Protein AF-A0AAW7JK20-F1 (afdb_monomer)

pLDDT: mean 84.5, std 12.98, range [46.25, 96.25]

Sequence (158 aa):
MSDYEVEWVTNRHEGEIMYLKSQDGVVDTVTILEIYVDNLLDPINWGYFNTSSRVYIASAGVRYATNEGGGILQINKISNCRPICFSTIWLSNIPLNTTSLRIGGITMNDIMFFDISKSEAVNRKDSNVIISYSWSKKYGLVQYTLKDGTVFSRALEK

Secondary structure (DSSP, 8-state):
--HHHHHHHHTS-TT-EEEEEETT--EEEEEEEEEEEEEEE-GGGGSSS--SS--EEEEEEEEEE-TT--EEEEEEESSTTS--EEE-SS---EE---EEEEETTEEEEEEEEEE-TT-HHHHT--S--EEEEEEETTTEEEEEEETTS-EEEE----

Nearest PDB structures (foldseek):
  4xax-assembly1_A  TM=2.759E-01  e=5.364E-01  Thermus aquaticus
  8p0j-assembly1_B  TM=2.809E-01  e=5.172E+00  Orthopoxvirus vaccinia
  4pn0-assembly1_A  TM=2.349E-01  e=5.733E+00  Schizosaccharomyces pombe

Radius of gyration: 17.19 Å; Cα contacts (8 Å, |Δi|>4): 333; chains: 1; bounding box: 41×38×51 Å

Foldseek 3Di:
DDPVQCLLQVLDDAQDWFWWAWPVGDIKIKGFHDKDKDKDFDPVPPPDDDCPPTFIKIKIWTWMAIPQGIKIWMWIDRGPPDAIAIDIPFDPGHGDDWAWDADPNDIAGAKDKDAQQPGPVNVPDPDFHWGIFIQGSNRGTAWTATPVGIIIGGPDDD

Structure (mmCIF, N/CA/C/O backbone):
data_AF-A0AAW7JK20-F1
#
_entry.id   AF-A0AAW7JK20-F1
#
loop_
_atom_site.group_PDB
_atom_site.id
_atom_site.type_symbol
_atom_site.label_atom_id
_atom_site.label_alt_id
_atom_site.label_comp_id
_atom_site.label_asym_id
_atom_site.label_entity_id
_atom_site.label_seq_id
_atom_site.pdbx_PDB_ins_code
_atom_site.Cartn_x
_atom_site.Cartn_y
_atom_site.Cartn_z
_atom_site.occupancy
_atom_site.B_iso_or_equiv
_atom_site.auth_seq_id
_atom_site.auth_comp_id
_atom_site.auth_asym_id
_atom_site.auth_atom_id
_atom_site.pdbx_PDB_model_num
ATOM 1 N N . MET A 1 1 ? 12.210 -4.461 -13.215 1.00 79.81 1 MET A N 1
ATOM 2 C CA . MET A 1 1 ? 12.106 -4.677 -11.754 1.00 79.81 1 MET A CA 1
ATOM 3 C C . MET A 1 1 ? 12.225 -6.166 -11.483 1.00 79.81 1 MET A C 1
ATOM 5 O O . MET A 1 1 ? 11.887 -6.933 -12.377 1.00 79.81 1 MET A O 1
ATOM 9 N N . SER A 1 2 ? 12.764 -6.573 -10.336 1.00 84.69 2 SER A N 1
ATOM 10 C CA . SER A 1 2 ? 12.740 -7.981 -9.915 1.00 84.69 2 SER A CA 1
ATOM 11 C C . SER A 1 2 ? 11.365 -8.369 -9.368 1.00 84.69 2 SER A C 1
ATOM 13 O O . SER A 1 2 ? 10.589 -7.492 -8.986 1.00 84.69 2 SER A O 1
ATOM 15 N N . ASP A 1 3 ? 11.090 -9.669 -9.272 1.00 85.75 3 ASP A N 1
ATOM 16 C CA . ASP A 1 3 ? 9.843 -10.193 -8.694 1.00 85.75 3 ASP A CA 1
ATOM 17 C C . ASP A 1 3 ? 9.603 -9.629 -7.282 1.00 85.75 3 ASP A C 1
ATOM 19 O O . ASP A 1 3 ? 8.554 -9.058 -6.995 1.00 85.75 3 ASP A O 1
ATOM 23 N N . TYR A 1 4 ? 10.647 -9.622 -6.448 1.00 88.00 4 TYR A N 1
ATOM 24 C CA . TYR A 1 4 ? 10.623 -9.032 -5.105 1.00 88.00 4 TYR A CA 1
ATOM 25 C C . TYR A 1 4 ? 10.243 -7.538 -5.076 1.00 88.00 4 TYR A C 1
ATOM 27 O O . TYR A 1 4 ? 9.666 -7.051 -4.095 1.00 88.00 4 TYR A O 1
ATOM 35 N N . GLU A 1 5 ? 10.620 -6.780 -6.110 1.00 87.56 5 GLU A N 1
ATOM 36 C CA . GLU A 1 5 ? 10.296 -5.355 -6.228 1.00 87.56 5 GLU A CA 1
ATOM 37 C C . GLU A 1 5 ? 8.832 -5.159 -6.627 1.00 87.56 5 GLU A C 1
ATOM 39 O O . GLU A 1 5 ? 8.170 -4.294 -6.057 1.00 87.56 5 GLU A O 1
ATOM 44 N N . VAL A 1 6 ? 8.309 -5.966 -7.553 1.00 88.50 6 VAL A N 1
ATOM 45 C CA . VAL A 1 6 ? 6.916 -5.834 -8.011 1.00 88.50 6 VAL A CA 1
ATOM 46 C C . VAL A 1 6 ? 5.899 -6.396 -7.018 1.00 88.50 6 VAL A C 1
ATOM 48 O O . VAL A 1 6 ? 4.774 -5.907 -6.997 1.00 88.50 6 VAL A O 1
ATOM 51 N N . GLU A 1 7 ? 6.296 -7.307 -6.122 1.00 92.12 7 GLU A N 1
ATOM 52 C CA . GLU A 1 7 ? 5.449 -7.858 -5.044 1.00 92.12 7 GLU A CA 1
ATOM 53 C C . GLU A 1 7 ? 4.782 -6.794 -4.159 1.00 92.12 7 GLU A C 1
ATOM 55 O O . GLU A 1 7 ? 3.712 -7.037 -3.606 1.00 92.12 7 GLU A O 1
ATOM 60 N N . TRP A 1 8 ? 5.373 -5.599 -4.035 1.00 92.31 8 TRP A N 1
ATOM 61 C CA . TRP A 1 8 ? 4.751 -4.463 -3.335 1.00 92.31 8 TRP A CA 1
ATOM 62 C C . TRP A 1 8 ? 3.384 -4.068 -3.909 1.00 92.31 8 TRP A C 1
ATOM 64 O O . TRP A 1 8 ? 2.576 -3.446 -3.215 1.00 92.31 8 TRP A O 1
ATOM 74 N N . VAL A 1 9 ? 3.154 -4.429 -5.169 1.00 92.00 9 VAL A N 1
ATOM 75 C CA . VAL A 1 9 ? 2.011 -4.059 -5.997 1.00 92.00 9 VAL A CA 1
ATOM 76 C C . VAL A 1 9 ? 1.227 -5.310 -6.401 1.00 92.00 9 VAL A C 1
ATOM 78 O O . VAL A 1 9 ? 0.009 -5.355 -6.257 1.00 92.00 9 VAL A O 1
ATOM 81 N N . THR A 1 10 ? 1.926 -6.354 -6.855 1.00 90.12 10 THR A N 1
ATOM 82 C CA . THR A 1 10 ? 1.337 -7.546 -7.488 1.00 90.12 10 THR A CA 1
ATOM 83 C C . THR A 1 10 ? 0.863 -8.617 -6.511 1.00 90.12 10 THR A C 1
ATOM 85 O O . THR A 1 10 ? 0.201 -9.560 -6.928 1.00 90.12 10 THR A O 1
ATOM 88 N N . ASN A 1 11 ? 1.128 -8.475 -5.208 1.00 93.50 11 ASN A N 1
ATOM 89 C CA . ASN A 1 11 ? 0.487 -9.317 -4.192 1.00 93.50 11 ASN A CA 1
ATOM 90 C C . ASN A 1 11 ? -0.998 -8.987 -3.999 1.00 93.50 11 ASN A C 1
ATOM 92 O O . ASN A 1 11 ? -1.644 -9.590 -3.140 1.00 93.50 11 ASN A O 1
ATOM 96 N N . ARG A 1 12 ? -1.521 -7.988 -4.714 1.00 92.56 12 ARG A N 1
ATOM 97 C CA . ARG A 1 12 ? -2.932 -7.607 -4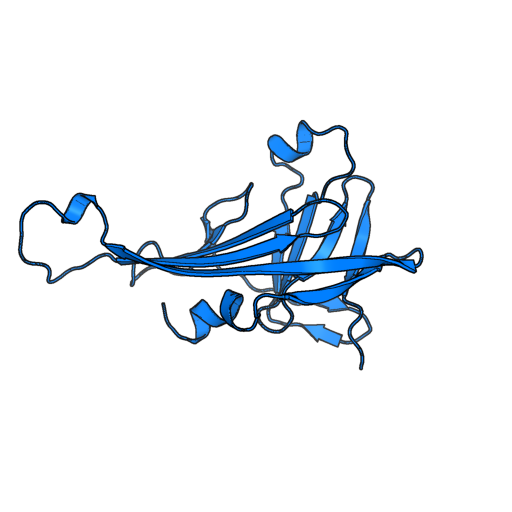.753 1.00 92.56 12 ARG A CA 1
ATOM 98 C C . ARG A 1 12 ? -3.562 -8.040 -6.072 1.00 92.56 12 ARG A C 1
ATOM 100 O O . ARG A 1 12 ? -2.854 -8.368 -7.022 1.00 92.56 12 ARG A O 1
ATOM 107 N N . HIS A 1 13 ? -4.885 -7.984 -6.154 1.00 93.75 13 HIS A N 1
ATOM 108 C CA . HIS A 1 13 ? -5.601 -8.112 -7.423 1.00 93.75 13 HIS A CA 1
ATOM 109 C C . HIS A 1 13 ? -6.734 -7.090 -7.530 1.00 93.75 13 HIS A C 1
ATOM 111 O O . HIS A 1 13 ? -7.251 -6.601 -6.526 1.00 93.75 13 HIS A O 1
ATOM 117 N N . GLU A 1 14 ? -7.141 -6.766 -8.755 1.00 95.75 14 GLU A N 1
ATOM 118 C CA . GLU A 1 14 ? -8.309 -5.916 -8.988 1.00 95.75 14 GLU A CA 1
ATOM 119 C C . GLU A 1 14 ? -9.563 -6.529 -8.358 1.00 95.75 14 GLU A C 1
ATOM 121 O O . GLU A 1 14 ? -9.751 -7.751 -8.346 1.00 95.75 14 GLU A O 1
ATOM 126 N N . GLY A 1 15 ? -10.395 -5.676 -7.765 1.00 94.62 15 GLY A N 1
ATOM 127 C CA . GLY A 1 15 ? -11.565 -6.090 -6.996 1.00 94.62 15 GLY A CA 1
ATOM 128 C C . GLY A 1 15 ? -11.253 -6.659 -5.609 1.00 94.62 15 GLY A C 1
ATOM 129 O O . GLY A 1 15 ? -12.190 -7.015 -4.899 1.00 94.62 15 GLY A O 1
ATOM 130 N N . GLU A 1 16 ? -9.984 -6.744 -5.183 1.00 95.25 16 GLU A N 1
ATOM 131 C CA . GLU A 1 16 ? -9.654 -7.103 -3.800 1.00 95.25 16 GLU A CA 1
ATOM 132 C C . GLU A 1 16 ? -10.260 -6.081 -2.832 1.00 95.25 16 GLU A C 1
ATOM 134 O O . GLU A 1 16 ? -10.033 -4.872 -2.959 1.00 95.25 16 GLU A O 1
ATOM 139 N N . ILE A 1 17 ? -11.005 -6.586 -1.845 1.00 94.06 17 ILE A N 1
ATOM 140 C CA . ILE A 1 17 ? -11.627 -5.780 -0.796 1.00 94.06 17 ILE A CA 1
ATOM 141 C C . ILE A 1 17 ? -10.854 -5.938 0.502 1.00 94.06 17 ILE A C 1
ATOM 143 O O . ILE A 1 17 ? -10.429 -7.016 0.923 1.00 94.06 17 ILE A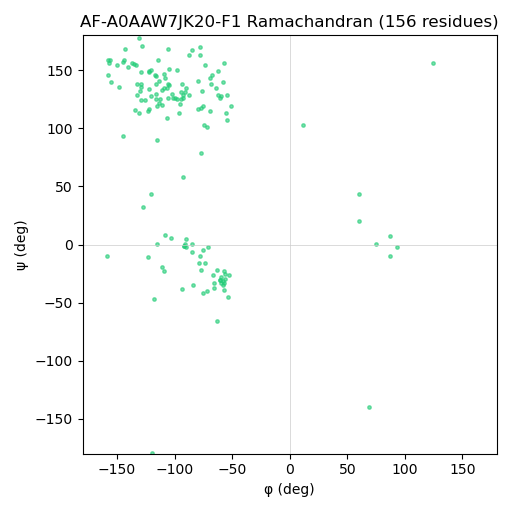 O 1
ATOM 147 N N . MET A 1 18 ? -10.681 -4.805 1.152 1.00 93.44 18 MET A N 1
ATOM 148 C CA . MET A 1 18 ? -9.773 -4.621 2.245 1.00 93.44 18 MET A CA 1
ATOM 149 C C . MET A 1 18 ? -10.497 -3.932 3.409 1.00 93.44 18 MET A C 1
ATOM 151 O O . MET A 1 18 ? -10.871 -2.775 3.294 1.00 93.44 18 MET A O 1
ATOM 155 N N . TYR A 1 19 ? -10.695 -4.626 4.533 1.00 94.19 19 TYR A N 1
ATOM 156 C CA . TYR A 1 19 ? -11.460 -4.098 5.671 1.00 94.19 19 TYR A CA 1
ATOM 157 C C . TYR A 1 19 ? -10.563 -3.435 6.718 1.00 94.19 19 TYR A C 1
ATOM 159 O O . TYR A 1 19 ? -9.628 -4.054 7.246 1.00 94.19 19 TYR A O 1
ATOM 167 N N . LEU A 1 20 ? -10.869 -2.184 7.051 1.00 94.62 20 LEU A N 1
ATOM 168 C CA . LEU A 1 20 ? -10.239 -1.446 8.139 1.00 94.62 20 LEU A CA 1
ATOM 169 C C . LEU A 1 20 ? -11.295 -0.985 9.136 1.00 94.62 20 LEU A C 1
ATOM 171 O O . LEU A 1 20 ? -12.441 -0.733 8.780 1.00 94.62 20 LEU A O 1
ATOM 175 N N . LYS A 1 21 ? -10.901 -0.883 10.401 1.00 95.06 21 LYS A N 1
ATOM 176 C CA . LYS A 1 21 ? -11.776 -0.484 11.497 1.00 95.06 21 LYS A CA 1
ATOM 177 C C . LYS A 1 21 ? -11.133 0.641 12.299 1.00 95.06 21 LYS A C 1
ATOM 179 O O . LYS A 1 21 ? -9.933 0.574 12.585 1.00 95.06 21 LYS A O 1
ATOM 184 N N . SER A 1 22 ? -11.917 1.660 12.639 1.00 93.88 22 SER A N 1
ATOM 185 C CA . SER A 1 22 ? -11.493 2.734 13.536 1.00 93.88 22 SER A CA 1
ATOM 186 C C . SER A 1 22 ? -11.525 2.299 15.001 1.00 93.88 22 SER A C 1
ATOM 188 O O . SER A 1 22 ? -12.075 1.242 15.334 1.00 93.88 22 SER A O 1
ATOM 190 N N . GLN A 1 23 ? -10.970 3.120 15.899 1.00 88.50 23 GLN A N 1
ATOM 191 C CA . GLN A 1 23 ? -11.081 2.866 17.340 1.00 88.50 23 GLN A CA 1
ATOM 192 C C . GLN A 1 23 ? -12.541 2.838 17.825 1.00 88.50 23 GLN A C 1
ATOM 194 O O . GLN A 1 23 ? -12.876 2.030 18.689 1.00 88.50 23 GLN A O 1
ATOM 199 N N . ASP A 1 24 ? -13.414 3.640 17.213 1.00 91.00 24 ASP A N 1
ATOM 200 C CA . ASP A 1 24 ? -14.842 3.739 17.556 1.00 91.00 24 ASP A CA 1
ATOM 201 C C . ASP A 1 24 ? -15.706 2.669 16.873 1.00 91.00 24 ASP A C 1
ATOM 203 O O . ASP A 1 24 ? -16.922 2.606 17.044 1.00 91.00 24 ASP A O 1
ATOM 207 N N . GLY A 1 25 ? -15.078 1.795 16.090 1.00 90.94 25 GLY A N 1
ATOM 208 C CA . GLY A 1 25 ? -15.722 0.650 15.468 1.00 90.94 25 GLY A CA 1
ATOM 209 C C . GLY A 1 25 ? -16.371 0.906 14.112 1.00 90.94 25 GLY A C 1
ATOM 210 O O . GLY A 1 25 ? -16.991 -0.016 13.578 1.00 90.94 25 GLY A O 1
ATOM 211 N N . VAL A 1 26 ? -16.171 2.091 13.532 1.00 93.06 26 VAL A N 1
ATOM 212 C CA . VAL A 1 26 ? -16.528 2.391 12.139 1.00 93.06 26 VAL A CA 1
ATOM 213 C C . VAL A 1 26 ? -15.686 1.519 11.215 1.00 93.06 26 VAL A C 1
ATOM 215 O O . VAL A 1 26 ? -14.480 1.383 11.418 1.00 93.06 26 VAL A O 1
ATOM 218 N N . VAL A 1 27 ? -16.316 0.919 10.207 1.00 92.94 27 VAL A N 1
ATOM 219 C CA . VAL A 1 27 ? -15.636 0.094 9.204 1.00 92.94 27 VAL A CA 1
ATOM 220 C C . VAL A 1 27 ? -15.480 0.901 7.920 1.00 92.94 27 VAL A C 1
ATOM 222 O O . VAL A 1 27 ? -16.463 1.445 7.421 1.00 92.94 27 VAL A O 1
ATOM 225 N N . ASP A 1 28 ? -14.262 0.946 7.382 1.00 92.44 28 ASP A N 1
ATOM 226 C CA . ASP A 1 28 ? -13.990 1.392 6.014 1.00 92.44 28 ASP A CA 1
ATOM 227 C C . ASP A 1 28 ? -13.574 0.192 5.152 1.00 92.44 28 ASP A C 1
ATOM 229 O O . ASP A 1 28 ? -12.942 -0.766 5.616 1.00 92.44 28 ASP A O 1
ATOM 233 N N . THR A 1 29 ? -13.950 0.252 3.883 1.00 92.88 29 THR A N 1
ATOM 234 C CA . THR A 1 29 ? -13.590 -0.717 2.859 1.00 92.88 29 THR A CA 1
ATOM 235 C C . THR A 1 29 ? -12.687 -0.054 1.845 1.00 92.88 29 THR A C 1
ATOM 237 O O . THR A 1 29 ? -13.070 0.900 1.173 1.00 92.88 29 THR A O 1
ATOM 240 N N . VAL A 1 30 ? -11.502 -0.618 1.679 1.00 93.00 30 VAL A N 1
ATOM 241 C CA . VAL A 1 30 ? -10.600 -0.263 0.598 1.00 93.00 30 VAL A CA 1
ATOM 242 C C . VAL A 1 30 ? -10.832 -1.246 -0.538 1.00 93.00 30 VAL A C 1
ATOM 244 O O . VAL A 1 30 ? -10.851 -2.451 -0.313 1.00 93.00 30 VAL A O 1
ATOM 247 N N . THR A 1 31 ? -11.005 -0.753 -1.754 1.00 95.75 31 THR A N 1
ATOM 248 C CA . THR A 1 31 ? -11.126 -1.601 -2.945 1.00 95.75 31 THR A CA 1
ATOM 249 C C . THR A 1 31 ? -9.958 -1.328 -3.870 1.00 95.75 31 THR A C 1
ATOM 251 O O . THR A 1 31 ? -9.687 -0.167 -4.190 1.00 95.75 31 THR A O 1
ATOM 254 N N . ILE A 1 32 ? -9.270 -2.380 -4.305 1.00 96.12 32 ILE A N 1
ATOM 255 C CA . ILE A 1 32 ? -8.264 -2.271 -5.360 1.00 96.12 32 ILE A CA 1
ATOM 256 C C . ILE A 1 32 ? -8.971 -2.115 -6.700 1.00 96.12 32 ILE A C 1
ATOM 258 O O . ILE A 1 32 ? -9.742 -2.979 -7.113 1.00 96.12 32 ILE A O 1
ATOM 262 N N . LEU A 1 33 ? -8.716 -0.992 -7.360 1.00 95.44 33 LEU A N 1
ATOM 263 C CA . LEU A 1 33 ? -9.358 -0.630 -8.619 1.00 95.44 33 LEU A CA 1
ATOM 264 C C . LEU A 1 33 ? -8.542 -1.069 -9.828 1.00 95.44 33 LEU A C 1
ATOM 266 O O . LEU A 1 33 ? -9.117 -1.445 -10.838 1.00 95.44 33 LEU A O 1
ATOM 270 N N . GLU A 1 34 ? -7.219 -0.961 -9.732 1.00 95.44 34 GLU A N 1
ATOM 271 C CA . GLU A 1 34 ? -6.315 -1.198 -10.852 1.00 95.44 34 GLU A CA 1
ATOM 272 C C . GLU A 1 34 ? -4.938 -1.590 -10.326 1.00 95.44 34 GLU A C 1
ATOM 274 O O . GLU A 1 34 ? -4.447 -0.996 -9.353 1.00 95.44 34 GLU A O 1
ATOM 279 N N . ILE A 1 35 ? -4.310 -2.552 -10.999 1.00 93.88 35 ILE A N 1
ATOM 280 C CA . ILE A 1 35 ? -2.896 -2.880 -10.815 1.00 93.88 35 ILE A CA 1
ATOM 281 C C . ILE A 1 35 ? -2.213 -2.824 -12.167 1.00 93.88 35 ILE A C 1
ATOM 283 O O . ILE A 1 35 ? -2.587 -3.536 -13.093 1.00 93.88 35 ILE A O 1
ATOM 287 N N . TYR A 1 36 ? -1.166 -2.016 -12.261 1.00 90.31 36 TYR A N 1
ATOM 288 C CA . TYR A 1 36 ? -0.430 -1.840 -13.503 1.00 90.31 36 TYR A CA 1
ATOM 289 C C . TYR A 1 36 ? 1.069 -2.017 -13.286 1.00 90.31 36 TYR A C 1
ATOM 291 O O . TYR A 1 36 ? 1.607 -1.725 -12.215 1.00 90.31 36 TYR A O 1
ATOM 299 N N . VAL A 1 37 ? 1.742 -2.512 -14.324 1.00 87.62 37 VAL A N 1
ATOM 300 C CA . VAL A 1 37 ? 3.197 -2.653 -14.400 1.00 87.62 37 VAL A CA 1
ATOM 301 C C . VAL A 1 37 ? 3.627 -2.130 -15.762 1.00 87.62 37 VAL A C 1
ATOM 303 O O . VAL A 1 37 ? 3.305 -2.720 -16.790 1.00 87.62 37 VAL A O 1
ATOM 306 N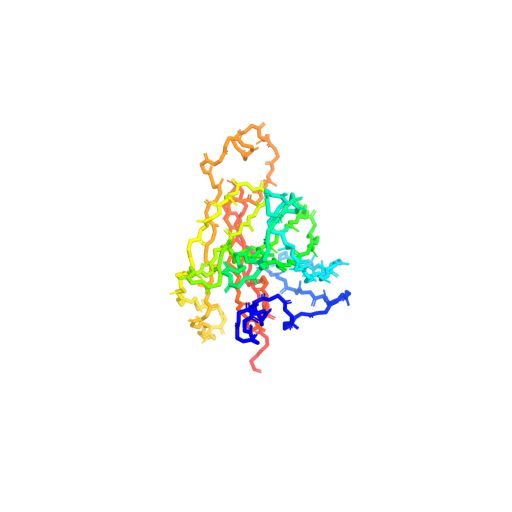 N . ASP A 1 38 ? 4.395 -1.049 -15.758 1.00 82.62 38 ASP A N 1
ATOM 307 C CA . ASP A 1 38 ? 4.887 -0.384 -16.952 1.00 82.62 38 ASP A CA 1
ATOM 308 C C . ASP A 1 38 ? 6.404 -0.519 -17.051 1.00 82.62 38 ASP A C 1
ATOM 310 O O . ASP A 1 38 ? 7.149 -0.385 -16.076 1.00 82.62 38 ASP A O 1
ATOM 314 N N . ASN A 1 39 ? 6.881 -0.722 -18.273 1.00 76.25 39 ASN A N 1
ATOM 315 C CA . ASN A 1 39 ? 8.289 -0.584 -18.604 1.00 76.25 39 ASN A CA 1
ATOM 316 C C . ASN A 1 39 ? 8.414 0.454 -19.713 1.00 76.25 39 ASN A C 1
ATOM 318 O O . ASN A 1 39 ? 7.924 0.257 -20.823 1.00 76.25 39 ASN A O 1
ATOM 322 N N . LEU A 1 40 ? 9.093 1.551 -19.407 1.00 68.50 40 LEU A N 1
ATOM 323 C CA . LEU A 1 40 ? 9.347 2.650 -20.320 1.00 68.50 40 LEU A CA 1
ATOM 324 C C . LEU A 1 40 ? 10.838 2.685 -20.664 1.00 68.50 40 LEU A C 1
ATOM 326 O O . LEU A 1 40 ? 11.723 2.609 -19.806 1.00 68.50 40 LEU A O 1
ATOM 330 N N . LEU A 1 41 ? 11.120 2.814 -21.956 1.00 63.59 41 LEU A N 1
ATOM 331 C CA . LEU A 1 41 ? 12.431 3.245 -22.422 1.00 63.59 41 LEU A CA 1
ATOM 332 C C . LEU A 1 41 ? 12.528 4.752 -22.196 1.00 63.59 41 LEU A C 1
ATOM 334 O O . LEU A 1 41 ? 11.607 5.468 -22.585 1.00 63.59 41 LEU A O 1
ATOM 338 N N . ASP A 1 42 ? 13.629 5.224 -21.606 1.00 59.62 42 ASP A N 1
ATOM 339 C CA . ASP A 1 42 ? 13.874 6.660 -21.446 1.00 59.62 42 ASP A CA 1
ATOM 340 C C . ASP A 1 42 ? 13.702 7.373 -22.808 1.00 59.62 42 ASP A C 1
ATOM 342 O O . ASP A 1 42 ? 14.419 7.033 -23.762 1.00 59.62 42 ASP A O 1
ATOM 346 N N . PRO A 1 43 ? 12.749 8.320 -22.930 1.00 53.38 43 PRO A N 1
ATOM 347 C CA . PRO A 1 43 ? 12.405 8.954 -24.199 1.00 53.38 43 PRO A CA 1
ATOM 348 C C . PRO A 1 43 ? 13.566 9.754 -24.805 1.00 53.38 43 PRO A C 1
ATOM 350 O O . PRO A 1 43 ? 13.605 9.929 -26.022 1.00 53.38 43 PRO A O 1
ATOM 353 N N . ILE A 1 44 ? 14.557 10.180 -24.008 1.00 56.59 44 ILE A N 1
ATOM 354 C CA . ILE A 1 44 ? 15.763 10.860 -24.517 1.00 56.59 44 ILE A CA 1
ATOM 355 C C . ILE A 1 44 ? 16.617 9.903 -25.371 1.00 56.59 44 ILE A C 1
ATOM 357 O O . ILE A 1 44 ? 17.297 10.331 -26.304 1.00 56.59 44 ILE A O 1
ATOM 361 N N . ASN A 1 45 ? 16.533 8.593 -25.124 1.00 54.06 45 ASN A N 1
ATOM 362 C CA . ASN A 1 45 ? 17.299 7.569 -25.840 1.00 54.06 45 ASN A CA 1
ATOM 363 C C . ASN A 1 45 ? 16.594 7.015 -27.090 1.00 54.06 45 ASN A C 1
ATOM 365 O O . ASN A 1 45 ? 17.117 6.101 -27.726 1.00 54.06 45 ASN A O 1
ATOM 369 N N . TRP A 1 46 ? 15.431 7.551 -27.474 1.00 52.88 46 TRP A N 1
ATOM 370 C CA . TRP A 1 46 ? 14.721 7.132 -28.694 1.00 52.88 46 TRP A CA 1
ATOM 371 C C . TRP A 1 46 ? 15.397 7.634 -29.977 1.00 52.88 46 TRP A C 1
ATOM 373 O O . TRP A 1 46 ? 15.109 7.135 -31.060 1.00 52.88 46 TRP A O 1
ATOM 383 N N . GLY A 1 47 ? 16.301 8.610 -29.846 1.00 48.66 47 GLY A N 1
ATOM 384 C CA . GLY A 1 47 ? 16.852 9.376 -30.953 1.00 48.66 47 GLY A CA 1
ATOM 385 C C . GLY A 1 47 ? 17.657 8.574 -31.970 1.00 48.66 47 GLY A C 1
ATOM 386 O O . GLY A 1 47 ? 17.268 8.574 -33.129 1.00 48.66 47 GLY A O 1
ATOM 387 N N . TYR A 1 48 ? 18.815 7.990 -31.618 1.00 49.75 48 TYR A N 1
ATOM 388 C CA . TYR A 1 48 ? 19.811 7.802 -32.690 1.00 49.75 48 TYR A CA 1
ATOM 389 C C . TYR A 1 48 ? 20.930 6.744 -32.566 1.00 49.75 48 TYR A C 1
ATOM 391 O O . TYR A 1 48 ? 21.584 6.516 -33.579 1.00 49.75 48 TYR A O 1
ATOM 399 N N . PHE A 1 49 ? 21.206 6.061 -31.441 1.00 46.25 49 PHE A N 1
ATOM 400 C CA . PHE A 1 49 ? 22.392 5.174 -31.376 1.00 46.25 49 PHE A CA 1
ATOM 401 C C . PHE A 1 49 ? 22.257 3.930 -30.476 1.00 46.25 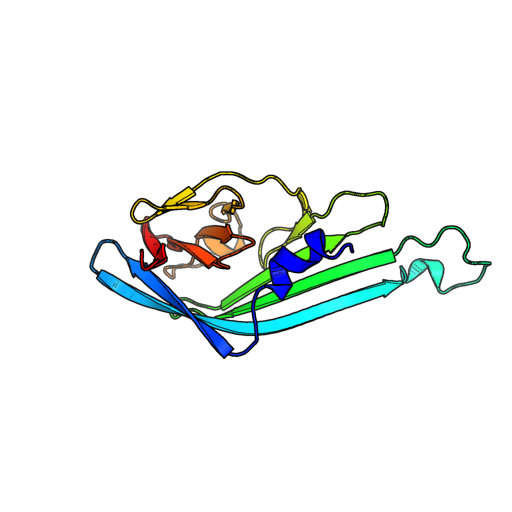49 PHE A C 1
ATOM 403 O O . PHE A 1 49 ? 21.794 3.990 -29.344 1.00 46.25 49 PHE A O 1
ATOM 410 N N . ASN A 1 50 ? 22.720 2.806 -31.033 1.00 46.84 50 ASN A N 1
ATOM 411 C CA . ASN A 1 50 ? 23.263 1.585 -30.422 1.00 46.84 50 ASN A CA 1
ATOM 412 C C . ASN A 1 50 ? 23.084 1.409 -28.892 1.00 46.84 50 ASN A C 1
ATOM 414 O O . ASN A 1 50 ? 23.807 1.964 -28.069 1.00 46.84 50 ASN A O 1
ATOM 418 N N . THR A 1 51 ? 22.123 0.574 -28.513 1.00 49.06 51 THR A N 1
ATOM 419 C CA . THR A 1 51 ? 21.516 0.534 -27.178 1.00 49.06 51 THR A CA 1
ATOM 420 C C . THR A 1 51 ? 22.163 -0.462 -26.196 1.00 49.06 51 THR A C 1
ATOM 422 O O . THR A 1 51 ? 21.472 -1.356 -25.700 1.00 49.06 51 THR A O 1
ATOM 425 N N . SER A 1 52 ? 23.461 -0.367 -25.903 1.00 46.75 52 SER A N 1
ATOM 426 C CA . SER A 1 52 ? 24.126 -1.295 -24.960 1.00 46.75 52 SER A CA 1
ATOM 427 C C . SER A 1 52 ? 24.157 -0.829 -23.492 1.00 46.75 52 SER A C 1
ATOM 429 O O . SER A 1 52 ? 24.598 -1.586 -22.633 1.00 46.75 52 SER A O 1
ATOM 431 N N . SER A 1 53 ? 23.630 0.357 -23.160 1.00 50.41 53 SER A N 1
ATOM 432 C CA . SER A 1 53 ? 23.641 0.925 -21.792 1.00 50.41 53 SER A CA 1
ATOM 433 C C . SER A 1 53 ? 22.256 1.364 -21.283 1.00 50.41 53 SER A C 1
ATOM 435 O O . SER A 1 53 ? 22.130 2.333 -20.537 1.00 50.41 53 SER A O 1
ATOM 437 N N . ARG A 1 54 ? 21.194 0.665 -21.710 1.00 53.62 54 ARG A N 1
ATOM 438 C CA . ARG A 1 54 ? 19.784 1.070 -21.548 1.00 53.62 54 ARG A CA 1
ATOM 439 C C . ARG A 1 54 ? 19.404 1.362 -20.086 1.00 53.62 54 ARG A C 1
ATOM 441 O O . ARG A 1 54 ? 19.218 0.453 -19.276 1.00 53.62 54 ARG A O 1
ATOM 448 N N . VAL A 1 55 ? 19.228 2.645 -19.777 1.00 56.97 55 VAL A N 1
ATOM 449 C CA . VAL A 1 55 ? 18.530 3.119 -18.579 1.00 56.97 55 VAL A CA 1
ATOM 450 C C . VAL A 1 55 ? 17.035 2.907 -18.817 1.00 56.97 55 VAL A C 1
ATOM 452 O O . VAL A 1 55 ? 16.411 3.621 -19.596 1.00 56.97 55 VAL A O 1
ATOM 455 N N . TYR A 1 56 ? 16.483 1.858 -18.211 1.00 64.25 56 TYR A N 1
ATOM 456 C CA . TYR A 1 56 ? 15.050 1.582 -18.219 1.00 64.25 56 TYR A CA 1
ATOM 457 C C . TYR A 1 56 ? 14.389 2.259 -17.025 1.00 64.25 56 TYR A C 1
ATOM 459 O O . TYR A 1 56 ? 14.885 2.126 -15.903 1.00 64.25 56 TYR A O 1
ATOM 467 N N . ILE A 1 57 ? 13.261 2.920 -17.277 1.00 71.94 57 ILE A N 1
ATOM 468 C CA . ILE A 1 57 ? 12.347 3.359 -16.230 1.00 71.94 57 ILE A CA 1
ATOM 469 C C . ILE A 1 57 ? 11.279 2.280 -16.134 1.00 71.94 57 ILE A C 1
ATOM 471 O O . ILE A 1 57 ? 10.510 2.068 -17.066 1.00 71.94 57 ILE A O 1
ATOM 475 N N . ALA A 1 58 ? 11.252 1.568 -15.020 1.00 81.88 58 ALA A N 1
ATOM 476 C CA . ALA A 1 58 ? 10.201 0.604 -14.740 1.00 81.88 58 ALA A CA 1
ATOM 477 C C . ALA A 1 58 ? 9.329 1.160 -13.616 1.00 81.88 58 ALA A C 1
ATOM 479 O O . ALA A 1 58 ? 9.861 1.646 -12.615 1.00 81.88 58 ALA A O 1
ATOM 480 N N . SER A 1 59 ? 8.013 1.086 -13.761 1.00 87.75 59 SER A N 1
ATOM 481 C CA . SER A 1 59 ? 7.069 1.489 -12.724 1.00 87.75 59 SER A CA 1
ATOM 482 C C . SER A 1 59 ? 5.979 0.451 -12.542 1.00 87.75 59 SER A C 1
ATOM 484 O O . SER A 1 59 ? 5.681 -0.322 -13.441 1.00 87.75 59 SER A O 1
ATOM 486 N N . ALA A 1 60 ? 5.394 0.399 -11.361 1.00 89.94 60 ALA A N 1
ATOM 487 C CA . ALA A 1 60 ? 4.174 -0.355 -11.123 1.00 89.94 60 ALA A CA 1
ATOM 488 C C . ALA A 1 60 ? 3.334 0.399 -10.103 1.00 89.94 60 ALA A C 1
ATOM 490 O O . ALA A 1 60 ? 3.871 1.205 -9.342 1.00 89.94 60 ALA A O 1
ATOM 491 N N . GLY A 1 61 ? 2.029 0.178 -10.075 1.00 92.75 61 GLY A N 1
ATOM 492 C CA . GLY A 1 61 ? 1.188 0.862 -9.108 1.00 92.75 61 GLY A CA 1
ATOM 493 C C . GLY A 1 61 ? -0.127 0.172 -8.815 1.00 92.75 61 GLY A C 1
ATOM 494 O O . GLY A 1 61 ? -0.610 -0.651 -9.587 1.00 92.75 61 GLY A O 1
ATOM 495 N N . VAL A 1 62 ? -0.672 0.520 -7.651 1.00 94.50 62 VAL A N 1
ATOM 496 C 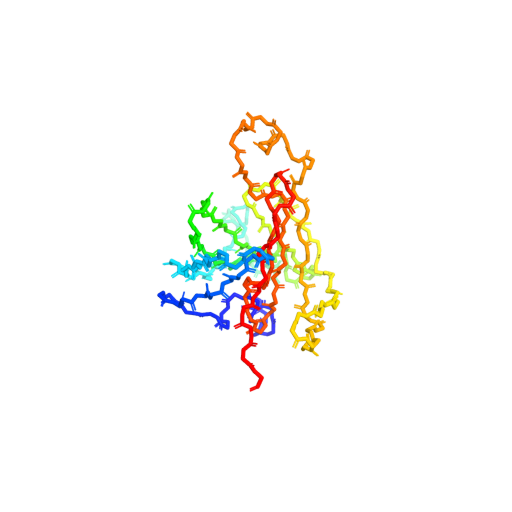CA . VAL A 1 62 ? -1.999 0.129 -7.191 1.00 94.50 62 VAL A CA 1
ATOM 497 C C . VAL A 1 62 ? -2.842 1.386 -7.073 1.00 94.50 62 VAL A C 1
ATOM 499 O O . VAL A 1 62 ? -2.524 2.266 -6.265 1.00 94.50 62 VAL A O 1
ATOM 502 N N . ARG A 1 63 ? -3.938 1.461 -7.830 1.00 93.75 63 ARG A N 1
ATOM 503 C CA . ARG A 1 63 ? -5.002 2.437 -7.572 1.00 93.75 63 ARG A CA 1
ATOM 504 C C . ARG A 1 63 ? -6.030 1.801 -6.648 1.00 93.75 63 ARG A C 1
ATOM 506 O O . ARG A 1 63 ? -6.487 0.688 -6.896 1.00 93.75 63 ARG A O 1
ATOM 513 N N . TYR A 1 64 ? -6.411 2.512 -5.597 1.00 91.38 64 TYR A N 1
ATOM 514 C CA . TYR A 1 64 ? -7.393 2.040 -4.627 1.00 91.38 64 TYR A CA 1
ATOM 515 C C . TYR A 1 64 ? -8.404 3.135 -4.283 1.00 91.38 64 TYR A C 1
ATOM 517 O O . TYR A 1 64 ? -8.105 4.323 -4.400 1.00 91.38 64 TYR A O 1
ATOM 525 N N . ALA A 1 65 ? -9.594 2.738 -3.846 1.00 90.69 65 ALA A N 1
ATOM 526 C CA . ALA A 1 65 ? -10.612 3.628 -3.291 1.00 90.69 65 ALA A CA 1
AT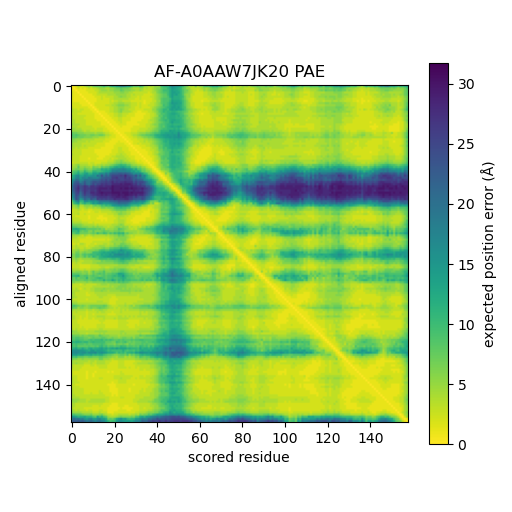OM 527 C C . ALA A 1 65 ? -10.900 3.269 -1.838 1.00 90.69 65 ALA A C 1
ATOM 529 O O . ALA A 1 65 ? -10.872 2.091 -1.501 1.00 90.69 65 ALA A O 1
ATOM 530 N N . THR A 1 66 ? -11.201 4.269 -1.013 1.00 85.44 66 THR A N 1
ATOM 531 C CA . THR A 1 66 ? -11.791 4.113 0.327 1.00 85.44 66 THR A CA 1
ATOM 532 C C . THR A 1 66 ? -13.022 5.019 0.433 1.00 85.44 66 THR A C 1
ATOM 534 O O . THR A 1 66 ? -13.243 5.843 -0.466 1.00 85.44 66 THR A O 1
ATOM 537 N N . ASN A 1 67 ? -13.819 4.902 1.500 1.00 80.81 67 ASN A N 1
ATOM 538 C CA . ASN A 1 67 ? -14.972 5.785 1.716 1.00 80.81 67 ASN A CA 1
ATOM 539 C C . ASN A 1 67 ? -14.576 7.271 1.818 1.00 80.81 67 ASN A C 1
ATOM 541 O O . ASN A 1 67 ? -15.350 8.143 1.433 1.00 80.81 67 ASN A O 1
ATOM 545 N N . GLU A 1 68 ? -13.354 7.552 2.272 1.00 75.75 68 GLU A N 1
ATOM 546 C CA . GLU A 1 68 ? -12.816 8.906 2.477 1.00 75.75 68 GLU A CA 1
ATOM 547 C C . GLU A 1 68 ? -12.059 9.450 1.247 1.00 75.75 68 GLU A C 1
ATOM 549 O O . GLU A 1 68 ? -11.564 10.582 1.241 1.00 75.75 68 GLU A O 1
ATOM 554 N N . GLY A 1 69 ? -11.961 8.653 0.178 1.00 74.69 69 GLY A N 1
ATOM 555 C CA . GLY A 1 69 ? -11.286 9.013 -1.067 1.00 74.69 69 GLY A CA 1
ATOM 556 C C . GLY A 1 69 ? -10.199 8.023 -1.484 1.00 74.69 69 GLY A C 1
ATOM 557 O O . GLY A 1 69 ? -9.646 7.274 -0.685 1.00 74.69 69 GLY A O 1
ATOM 558 N N . GLY A 1 70 ? -9.905 7.993 -2.785 1.00 78.31 70 GLY A N 1
ATOM 559 C CA . GLY A 1 70 ? -8.933 7.067 -3.362 1.00 78.31 70 GLY A CA 1
ATOM 560 C C . GLY A 1 70 ? -7.481 7.533 -3.307 1.00 78.31 70 GLY A C 1
ATOM 561 O O . GLY A 1 70 ? -7.174 8.700 -3.055 1.00 78.31 70 GLY A O 1
ATOM 562 N N . GLY A 1 71 ? -6.580 6.599 -3.592 1.00 84.06 71 GLY A N 1
ATOM 563 C CA . GLY A 1 71 ? -5.144 6.819 -3.638 1.00 84.06 71 GLY A CA 1
ATOM 564 C C . GLY A 1 71 ? -4.467 6.014 -4.740 1.00 84.06 71 GLY A C 1
ATOM 565 O O . GLY A 1 71 ? -5.056 5.125 -5.358 1.00 84.06 71 GLY A O 1
ATOM 566 N N . ILE A 1 72 ? -3.203 6.352 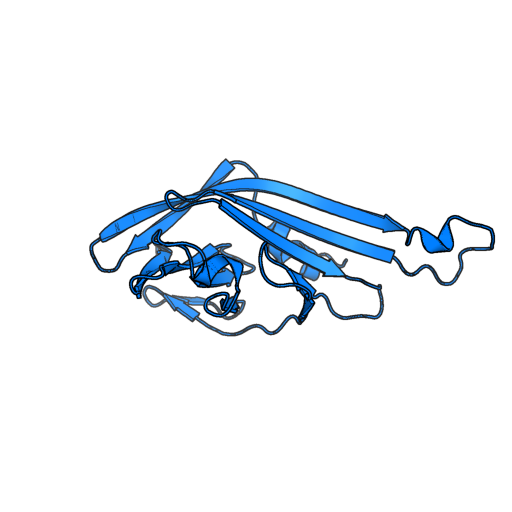-4.986 1.00 88.69 72 ILE A N 1
ATOM 567 C CA . ILE A 1 72 ? -2.302 5.574 -5.832 1.00 88.69 72 ILE A CA 1
ATOM 568 C C . ILE A 1 72 ? -1.024 5.348 -5.033 1.00 88.69 72 ILE A C 1
ATOM 570 O O . ILE A 1 72 ? -0.406 6.316 -4.584 1.00 88.69 72 ILE A O 1
ATOM 574 N N . LEU A 1 73 ? -0.643 4.083 -4.871 1.00 90.38 73 LEU A N 1
ATOM 575 C CA . LEU A 1 73 ? 0.716 3.701 -4.512 1.00 90.38 73 LEU A CA 1
ATOM 576 C C . LEU A 1 73 ? 1.454 3.370 -5.803 1.00 90.38 73 LEU A C 1
ATOM 578 O O . LEU A 1 73 ? 1.051 2.454 -6.510 1.00 90.38 73 LEU A O 1
ATOM 582 N N . GLN A 1 74 ? 2.540 4.073 -6.088 1.00 90.12 74 GLN A N 1
ATOM 583 C CA . GLN A 1 74 ? 3.401 3.794 -7.229 1.00 90.12 74 GLN A CA 1
ATOM 584 C C . GLN A 1 74 ? 4.790 3.390 -6.739 1.00 90.12 74 GLN A C 1
ATOM 586 O O . GLN A 1 74 ? 5.338 4.011 -5.831 1.00 90.12 74 GLN A O 1
ATOM 591 N N . ILE A 1 75 ? 5.377 2.376 -7.358 1.00 90.75 75 ILE A N 1
ATOM 592 C CA . ILE A 1 75 ? 6.799 2.064 -7.270 1.00 90.75 75 ILE A CA 1
ATOM 593 C C . ILE A 1 75 ? 7.462 2.466 -8.580 1.00 90.75 75 ILE A C 1
ATOM 595 O O . ILE A 1 75 ? 6.923 2.243 -9.660 1.00 90.75 75 ILE A O 1
ATOM 599 N N . ASN A 1 76 ? 8.637 3.066 -8.478 1.00 87.31 76 ASN A N 1
ATOM 600 C CA . ASN A 1 76 ? 9.409 3.581 -9.592 1.00 87.31 76 ASN A CA 1
ATOM 601 C C . ASN A 1 76 ? 10.856 3.110 -9.443 1.00 87.31 76 ASN A C 1
ATOM 603 O O . ASN A 1 76 ? 11.493 3.320 -8.410 1.00 87.31 76 ASN A O 1
ATOM 607 N N . LYS A 1 77 ? 11.405 2.516 -10.498 1.00 85.00 77 LYS A N 1
ATOM 608 C CA . LYS A 1 77 ? 12.824 2.206 -10.653 1.00 85.00 77 LYS A CA 1
ATOM 609 C C . LYS A 1 77 ? 13.353 3.038 -11.811 1.00 85.00 77 LYS A C 1
ATOM 611 O O . LYS A 1 77 ? 13.296 2.624 -12.963 1.00 85.00 77 LYS A O 1
ATOM 616 N N . ILE A 1 78 ? 13.828 4.240 -11.476 1.00 74.69 78 ILE A N 1
ATOM 617 C CA . ILE A 1 78 ? 14.269 5.263 -12.443 1.00 74.69 78 ILE A CA 1
ATOM 618 C C . ILE A 1 78 ? 15.434 4.749 -13.303 1.00 74.69 78 ILE A C 1
ATOM 620 O O . ILE A 1 78 ? 15.588 5.143 -14.453 1.00 74.69 78 ILE A O 1
ATOM 624 N N . SER A 1 79 ? 16.266 3.863 -12.751 1.00 73.69 79 SER A N 1
ATOM 625 C CA . SER A 1 79 ? 17.246 3.113 -13.528 1.00 73.69 79 SER A CA 1
ATOM 626 C C . SER A 1 79 ? 17.529 1.754 -12.899 1.00 73.69 79 SER A C 1
ATOM 628 O O . SER A 1 79 ? 17.418 1.581 -11.685 1.00 73.69 79 SER A O 1
ATOM 630 N N . ASN A 1 80 ? 17.957 0.790 -13.717 1.00 68.56 80 ASN A N 1
ATOM 631 C CA . ASN A 1 80 ? 18.254 -0.573 -13.263 1.00 68.56 80 ASN A CA 1
ATOM 632 C C . ASN A 1 80 ? 19.286 -0.640 -12.122 1.00 68.56 80 ASN A C 1
ATOM 634 O O . ASN A 1 80 ? 19.209 -1.542 -11.291 1.00 68.56 80 ASN A O 1
ATOM 638 N N . CYS A 1 81 ? 20.214 0.320 -12.061 1.00 72.25 81 CYS A N 1
ATOM 639 C CA . CYS A 1 81 ? 21.269 0.389 -11.046 1.00 72.25 81 CYS A CA 1
ATOM 640 C C . CYS A 1 81 ? 20.883 1.211 -9.806 1.00 72.25 81 CYS A C 1
ATOM 642 O O . CYS A 1 81 ? 21.715 1.395 -8.919 1.00 72.25 81 CYS A O 1
ATOM 644 N N . ARG A 1 82 ? 19.663 1.758 -9.748 1.00 77.25 82 ARG A N 1
ATOM 645 C CA . ARG A 1 82 ? 19.174 2.530 -8.602 1.00 77.25 82 ARG A CA 1
ATOM 646 C C . ARG A 1 82 ? 18.172 1.716 -7.775 1.00 77.25 82 ARG A C 1
ATOM 648 O O . ARG A 1 82 ? 17.479 0.862 -8.333 1.00 77.25 82 ARG A O 1
ATOM 655 N N . PRO A 1 83 ? 18.083 1.973 -6.457 1.00 83.81 83 PRO A N 1
ATOM 656 C CA . PRO A 1 83 ? 17.019 1.421 -5.626 1.00 83.81 83 PRO A CA 1
ATOM 657 C C . PRO A 1 83 ? 15.634 1.811 -6.150 1.00 83.81 83 PRO A C 1
ATOM 659 O O . PRO A 1 83 ? 15.486 2.836 -6.822 1.00 83.81 83 PRO A O 1
ATOM 662 N N . ILE A 1 84 ? 14.618 1.017 -5.807 1.00 88.12 84 ILE A N 1
ATOM 663 C CA . ILE A 1 84 ? 13.231 1.429 -6.024 1.00 88.12 84 ILE A CA 1
ATOM 664 C C . ILE A 1 84 ? 12.882 2.603 -5.111 1.00 88.12 84 ILE A C 1
ATOM 666 O O . ILE A 1 84 ? 13.316 2.678 -3.955 1.00 88.12 84 ILE A O 1
ATOM 670 N N . CYS A 1 85 ? 12.043 3.484 -5.633 1.00 89.69 85 CYS A N 1
ATOM 671 C CA . CYS A 1 85 ? 11.409 4.542 -4.878 1.00 89.69 85 CYS A CA 1
ATOM 672 C C . CYS A 1 85 ? 9.892 4.394 -4.962 1.00 89.69 85 CYS A C 1
ATOM 674 O O . CYS A 1 85 ? 9.353 3.938 -5.965 1.00 89.69 85 CYS A O 1
ATOM 676 N N . PHE A 1 86 ? 9.201 4.832 -3.927 1.00 90.75 86 PHE A N 1
ATOM 677 C CA . PHE A 1 86 ? 7.756 4.893 -3.860 1.00 90.75 86 PHE A CA 1
ATOM 678 C C . PHE A 1 86 ? 7.291 6.304 -4.180 1.00 90.75 86 PHE A C 1
ATOM 680 O O . PHE A 1 86 ? 7.995 7.294 -3.963 1.00 90.75 86 PHE A O 1
ATOM 687 N N . SER A 1 87 ? 6.105 6.412 -4.742 1.00 85.69 87 SER A N 1
ATOM 688 C CA . SER A 1 87 ? 5.425 7.669 -4.993 1.00 85.69 87 SER A CA 1
ATOM 689 C C . SER A 1 87 ? 3.947 7.498 -4.698 1.00 85.69 87 SER A C 1
ATOM 691 O O . SER A 1 87 ? 3.393 6.401 -4.739 1.00 85.69 87 SER A O 1
ATOM 693 N N . THR A 1 88 ? 3.332 8.603 -4.334 1.00 80.75 88 THR A N 1
ATOM 694 C CA . THR A 1 88 ? 1.929 8.723 -3.983 1.00 80.75 88 THR A CA 1
ATOM 695 C C . THR A 1 88 ? 1.371 9.905 -4.763 1.00 80.75 88 THR A C 1
ATOM 697 O O . THR A 1 88 ? 2.119 10.611 -5.439 1.00 80.75 88 THR A O 1
ATOM 700 N N . ILE A 1 89 ? 0.073 10.182 -4.646 1.00 71.88 89 ILE A N 1
ATOM 701 C CA . ILE A 1 89 ? -0.516 11.382 -5.267 1.00 71.88 89 ILE A CA 1
ATOM 702 C C . ILE A 1 89 ? 0.197 12.675 -4.797 1.00 71.88 89 ILE A C 1
ATOM 704 O O . ILE A 1 89 ? 0.218 13.661 -5.529 1.00 71.88 89 ILE A O 1
ATOM 708 N N . TRP A 1 90 ? 0.827 12.672 -3.612 1.00 76.81 90 TRP A N 1
ATOM 709 C CA . TRP A 1 90 ? 1.369 13.879 -2.967 1.00 76.81 90 TRP A CA 1
ATOM 710 C C . TRP A 1 90 ? 2.862 13.834 -2.634 1.00 76.81 90 TRP A C 1
ATOM 712 O O . TRP A 1 90 ? 3.431 14.860 -2.266 1.00 76.81 90 TRP A O 1
ATOM 722 N N . LEU A 1 91 ? 3.505 12.671 -2.733 1.00 78.06 91 LEU A N 1
ATOM 723 C CA . LEU A 1 91 ? 4.935 12.504 -2.483 1.00 78.06 91 LEU A CA 1
ATOM 724 C C . LEU A 1 91 ? 5.580 11.765 -3.643 1.00 78.06 91 LEU A C 1
ATOM 726 O O . LEU A 1 91 ? 5.057 10.763 -4.116 1.00 78.06 91 LEU A O 1
ATOM 730 N N . SER A 1 92 ? 6.760 12.212 -4.048 1.00 81.00 92 SER A N 1
ATOM 731 C CA . SER A 1 92 ? 7.542 11.566 -5.096 1.00 81.00 92 SER A CA 1
ATOM 732 C C . SER A 1 92 ? 8.860 11.038 -4.547 1.00 81.00 92 SER A C 1
ATOM 734 O O . SER A 1 92 ? 9.508 11.709 -3.746 1.00 81.00 92 SER A O 1
ATOM 736 N N . ASN A 1 93 ? 9.301 9.900 -5.074 1.00 84.44 93 ASN A N 1
ATOM 737 C CA . ASN A 1 93 ? 10.654 9.367 -4.904 1.00 84.44 93 ASN A CA 1
ATOM 738 C C . ASN A 1 93 ? 11.093 9.080 -3.454 1.00 84.44 93 ASN A C 1
ATOM 740 O O . ASN A 1 93 ? 12.231 9.358 -3.079 1.00 84.44 93 ASN A O 1
ATOM 744 N N . ILE A 1 94 ? 10.218 8.478 -2.648 1.00 88.38 94 ILE A N 1
ATOM 745 C CA . ILE A 1 94 ? 10.559 8.010 -1.298 1.00 88.38 94 ILE A CA 1
ATOM 746 C C . ILE A 1 94 ? 11.357 6.707 -1.418 1.00 88.38 94 ILE A C 1
ATOM 748 O O . ILE A 1 94 ? 10.813 5.729 -1.926 1.00 88.38 94 ILE A O 1
ATOM 752 N N . PRO A 1 95 ? 12.623 6.637 -0.982 1.00 89.38 95 PRO A N 1
ATOM 753 C CA . PRO A 1 95 ? 13.397 5.404 -1.089 1.00 89.38 95 PRO A CA 1
ATOM 754 C C . PRO A 1 95 ? 12.756 4.281 -0.264 1.00 89.38 95 PRO A C 1
ATOM 756 O O . PRO A 1 95 ? 12.143 4.540 0.773 1.00 89.38 95 PRO A O 1
ATOM 759 N N . LEU A 1 96 ? 12.921 3.031 -0.705 1.00 89.31 96 LEU A N 1
ATOM 760 C CA . LEU A 1 96 ? 12.516 1.864 0.082 1.00 89.31 96 LEU A CA 1
ATOM 761 C C . LEU A 1 96 ? 13.179 1.902 1.466 1.00 89.31 96 LEU A C 1
ATOM 763 O O . LEU A 1 96 ? 14.394 1.745 1.582 1.00 89.31 96 LEU A O 1
ATOM 767 N N . ASN A 1 97 ? 12.370 2.072 2.507 1.00 91.00 97 ASN A N 1
ATOM 768 C CA . ASN A 1 97 ? 12.805 2.013 3.894 1.00 91.00 97 ASN A CA 1
ATOM 769 C C . ASN A 1 97 ? 11.696 1.384 4.738 1.00 91.00 97 ASN A C 1
ATOM 771 O O . ASN A 1 97 ? 10.759 2.061 5.163 1.00 91.00 97 ASN A O 1
ATOM 775 N N . THR A 1 98 ? 11.780 0.068 4.920 1.00 93.38 98 THR A N 1
ATOM 776 C CA . THR A 1 98 ? 10.745 -0.689 5.617 1.00 93.38 98 THR A CA 1
ATOM 777 C C . THR A 1 98 ? 10.874 -0.561 7.124 1.00 93.38 98 THR A C 1
ATOM 779 O O . THR A 1 98 ? 11.968 -0.652 7.678 1.00 93.38 98 THR A O 1
ATOM 782 N N . THR A 1 99 ? 9.736 -0.446 7.791 1.00 95.56 99 THR A N 1
ATOM 783 C CA . THR A 1 99 ? 9.607 -0.512 9.244 1.00 95.56 99 THR A CA 1
ATOM 784 C C . THR A 1 99 ? 8.687 -1.663 9.647 1.00 95.56 99 THR A C 1
ATOM 786 O O . THR A 1 99 ? 8.175 -2.403 8.803 1.00 95.56 99 THR A O 1
ATOM 789 N N . SER A 1 100 ? 8.486 -1.824 10.952 1.00 96.19 100 SER A N 1
ATOM 790 C CA . SER A 1 100 ? 7.529 -2.771 11.510 1.00 96.19 100 SER A CA 1
ATOM 791 C C . SER A 1 100 ? 6.315 -2.059 12.100 1.00 96.19 100 SER A C 1
ATOM 793 O O . SER A 1 100 ? 6.447 -1.006 12.722 1.00 96.19 100 SER A O 1
ATOM 795 N N . LEU A 1 101 ? 5.135 -2.655 11.950 1.00 96.06 101 LEU A N 1
ATOM 796 C CA . LEU A 1 101 ? 3.887 -2.182 12.548 1.00 96.06 101 LEU A CA 1
ATOM 797 C C . LEU A 1 101 ? 3.165 -3.350 13.209 1.00 96.06 101 LEU A C 1
ATOM 799 O O . LEU A 1 101 ? 3.080 -4.441 12.644 1.00 96.06 101 LEU A O 1
ATOM 803 N N . ARG A 1 102 ? 2.615 -3.117 14.403 1.00 94.69 102 ARG A N 1
ATOM 804 C CA . ARG A 1 102 ? 1.831 -4.118 15.128 1.00 94.69 102 ARG A CA 1
ATOM 805 C C . ARG A 1 102 ? 0.364 -3.709 15.183 1.00 94.69 102 ARG A C 1
ATOM 807 O O . ARG A 1 102 ? 0.041 -2.682 15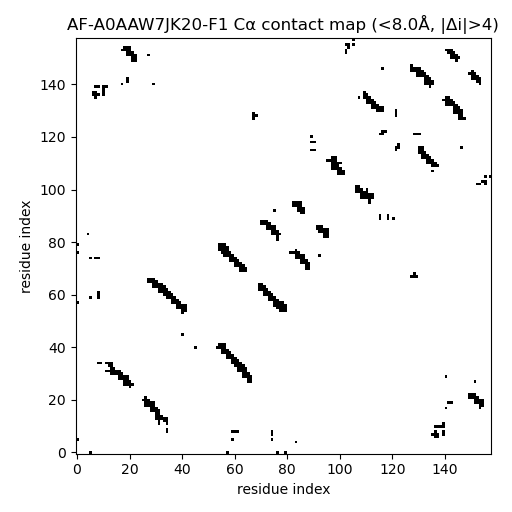.770 1.00 94.69 102 ARG A O 1
ATOM 814 N N . ILE A 1 103 ? -0.516 -4.538 14.625 1.00 92.19 103 ILE A N 1
ATOM 815 C CA . ILE A 1 103 ? -1.976 -4.347 14.631 1.00 92.19 103 ILE A CA 1
ATOM 816 C C . ILE A 1 103 ? -2.629 -5.643 15.114 1.00 92.19 103 ILE A C 1
ATOM 818 O O . ILE A 1 103 ? -2.261 -6.725 14.667 1.00 92.19 103 ILE A O 1
ATOM 822 N N . GLY A 1 104 ? -3.569 -5.567 16.063 1.00 85.19 104 GLY A N 1
ATOM 823 C CA . GLY A 1 104 ? -4.318 -6.750 16.525 1.00 85.19 104 GLY A CA 1
ATOM 824 C C . GLY A 1 104 ? -3.452 -7.864 17.139 1.00 85.19 104 GLY A C 1
ATOM 825 O O . GLY A 1 104 ? -3.859 -9.022 17.203 1.00 85.19 104 GLY A O 1
ATOM 826 N N . GLY A 1 105 ? -2.235 -7.533 17.582 1.00 87.19 105 GLY A N 1
ATOM 827 C CA . GLY A 1 105 ? -1.252 -8.495 18.084 1.00 87.19 105 GLY A CA 1
ATOM 828 C C . GLY A 1 105 ? -0.352 -9.119 17.011 1.00 87.19 105 GLY A C 1
ATOM 829 O O . GLY A 1 105 ? 0.645 -9.726 17.397 1.00 87.19 105 GLY A O 1
ATOM 830 N N . ILE A 1 106 ? -0.636 -8.911 15.722 1.00 91.06 106 ILE A N 1
ATOM 831 C CA . ILE A 1 106 ? 0.177 -9.354 14.581 1.00 91.06 106 ILE A CA 1
ATOM 832 C C . ILE A 1 106 ? 1.225 -8.284 14.268 1.00 91.06 106 ILE A C 1
ATOM 834 O O . ILE A 1 106 ? 0.888 -7.110 14.114 1.00 91.06 106 ILE A O 1
ATOM 838 N N . THR A 1 107 ? 2.491 -8.688 14.168 1.00 94.81 107 THR A N 1
ATOM 839 C CA . THR A 1 107 ? 3.594 -7.812 13.751 1.00 94.81 107 THR A CA 1
ATOM 840 C C . THR A 1 107 ? 3.884 -8.019 12.268 1.00 94.81 107 THR A C 1
ATOM 842 O O . THR A 1 107 ? 4.145 -9.139 11.831 1.00 94.81 107 THR A O 1
ATOM 845 N N . MET A 1 108 ? 3.855 -6.934 11.503 1.00 95.44 108 MET A N 1
ATOM 846 C CA . MET A 1 108 ? 4.238 -6.873 10.093 1.00 95.44 108 MET A CA 1
ATOM 847 C C . MET A 1 108 ? 5.587 -6.169 10.008 1.00 95.44 108 MET A C 1
ATOM 849 O O . MET A 1 108 ? 5.703 -5.070 10.536 1.00 95.44 108 MET A O 1
ATOM 853 N N . ASN A 1 109 ? 6.589 -6.784 9.377 1.00 95.81 109 ASN A N 1
ATOM 854 C CA . ASN A 1 109 ? 7.963 -6.253 9.307 1.00 95.81 109 ASN A CA 1
ATOM 855 C C . ASN A 1 109 ? 8.297 -5.621 7.942 1.00 95.81 109 ASN A C 1
ATOM 857 O O . ASN A 1 109 ? 9.444 -5.279 7.670 1.00 95.81 109 ASN A O 1
ATOM 861 N N . ASP A 1 110 ? 7.304 -5.523 7.063 1.00 94.75 110 ASP A N 1
ATOM 862 C CA . ASP A 1 110 ? 7.417 -5.154 5.655 1.00 94.75 110 ASP A CA 1
ATOM 863 C C . ASP A 1 110 ? 6.594 -3.896 5.343 1.00 94.75 110 ASP A C 1
ATOM 865 O O . ASP A 1 110 ? 5.879 -3.844 4.342 1.00 94.75 110 ASP A O 1
ATOM 869 N N . ILE A 1 111 ? 6.657 -2.891 6.221 1.00 96.25 111 ILE A N 1
ATOM 870 C CA . ILE A 1 111 ? 5.809 -1.699 6.138 1.00 96.25 111 ILE A CA 1
ATOM 871 C C . ILE A 1 111 ? 6.550 -0.528 5.513 1.00 96.25 111 ILE A C 1
ATOM 873 O O . ILE A 1 111 ? 7.574 -0.093 6.030 1.00 96.25 111 ILE A O 1
ATOM 877 N N . MET A 1 112 ? 5.974 0.050 4.466 1.00 94.75 112 MET A N 1
ATOM 878 C CA . MET A 1 112 ? 6.278 1.408 4.029 1.00 94.75 112 MET A CA 1
ATOM 879 C C . MET A 1 112 ? 5.302 2.382 4.684 1.00 94.75 112 MET A C 1
ATOM 881 O O . MET A 1 112 ? 4.088 2.191 4.610 1.00 94.75 112 MET A O 1
ATOM 885 N N . PHE A 1 113 ? 5.832 3.427 5.317 1.00 94.38 113 PHE A N 1
ATOM 886 C CA . PHE A 1 113 ? 5.042 4.488 5.936 1.00 94.38 113 PHE A CA 1
ATOM 887 C C . PHE A 1 113 ? 5.118 5.772 5.109 1.00 94.38 113 PHE A C 1
ATOM 889 O O . PHE A 1 113 ? 6.200 6.192 4.694 1.00 94.38 113 PHE A O 1
ATOM 896 N N . PHE A 1 114 ? 3.966 6.402 4.902 1.00 92.31 114 PHE A N 1
ATOM 897 C CA . PHE A 1 114 ? 3.810 7.623 4.126 1.00 92.31 114 PHE A CA 1
ATOM 898 C C . PHE A 1 114 ? 3.155 8.691 4.997 1.00 92.31 114 PHE A C 1
ATOM 900 O O . PHE A 1 114 ? 1.996 8.549 5.378 1.00 92.31 114 PHE A O 1
ATOM 907 N N . ASP A 1 115 ? 3.883 9.770 5.287 1.00 91.38 115 ASP A N 1
ATOM 908 C CA . ASP A 1 115 ? 3.356 10.949 5.979 1.00 91.38 115 ASP A CA 1
ATOM 909 C C . ASP A 1 115 ? 3.190 12.100 4.987 1.00 91.38 115 ASP A C 1
ATOM 911 O O . ASP A 1 115 ? 4.167 12.673 4.503 1.00 91.38 115 ASP A O 1
ATOM 915 N N . ILE A 1 116 ? 1.937 12.425 4.680 1.00 88.44 116 ILE A N 1
ATOM 916 C CA . ILE A 1 116 ? 1.550 13.498 3.759 1.00 88.44 116 ILE A CA 1
ATOM 917 C C . ILE A 1 116 ? 0.942 14.695 4.497 1.00 88.44 116 ILE A C 1
ATOM 919 O O . ILE A 1 116 ? 0.458 15.622 3.844 1.00 88.44 116 ILE A O 1
ATOM 923 N N . SER A 1 117 ? 0.994 14.714 5.834 1.00 87.75 117 SER A N 1
ATOM 924 C CA . SER A 1 117 ? 0.379 15.748 6.679 1.00 87.75 117 SER A CA 1
ATOM 925 C C . SER A 1 117 ? 0.883 17.157 6.366 1.00 87.75 117 SER A C 1
ATOM 927 O O . SER A 1 117 ? 0.136 18.124 6.469 1.00 87.75 117 SER A O 1
ATOM 929 N N . LYS A 1 118 ? 2.141 17.278 5.929 1.00 85.38 118 LYS A N 1
ATOM 930 C CA . LYS A 1 118 ? 2.769 18.554 5.555 1.00 85.38 118 LYS A CA 1
ATOM 931 C C . LYS A 1 118 ? 2.605 18.920 4.080 1.00 85.38 118 LYS A C 1
ATOM 933 O O . LYS A 1 118 ? 3.083 19.976 3.672 1.00 85.38 118 LYS A O 1
ATOM 938 N N . SER A 1 119 ? 1.976 18.069 3.269 1.00 83.69 119 SER A N 1
ATOM 939 C CA . SER A 1 119 ? 1.785 18.368 1.848 1.00 83.69 119 SER A CA 1
ATOM 940 C C . SER A 1 119 ? 0.807 19.533 1.670 1.00 83.69 119 SER A C 1
ATOM 942 O O . SER A 1 119 ? -0.228 19.612 2.335 1.00 83.69 119 SER A O 1
ATOM 944 N N . GLU A 1 120 ? 1.113 20.453 0.751 1.00 78.69 120 GLU A N 1
ATOM 945 C CA . GLU A 1 120 ? 0.251 21.617 0.500 1.00 78.69 120 GLU A CA 1
ATOM 946 C C . GLU A 1 120 ? -1.175 21.218 0.105 1.00 78.69 120 GLU A C 1
ATOM 948 O O . GLU A 1 120 ? -2.135 21.885 0.486 1.00 78.69 120 GLU A O 1
ATOM 953 N N . ALA A 1 121 ? -1.326 20.115 -0.629 1.00 72.62 121 ALA A N 1
ATOM 954 C CA . ALA A 1 121 ? -2.624 19.618 -1.065 1.00 72.62 121 ALA A CA 1
ATOM 955 C C . ALA A 1 121 ? -3.515 19.160 0.101 1.00 72.62 121 ALA A C 1
ATOM 957 O O . ALA A 1 121 ? -4.720 19.407 0.080 1.00 72.62 121 ALA A O 1
ATOM 958 N N . VAL A 1 122 ? -2.931 18.538 1.130 1.00 79.00 122 VAL A N 1
ATOM 959 C CA . VAL A 1 122 ? -3.641 18.152 2.361 1.00 79.00 122 VAL A CA 1
ATOM 960 C C . VAL A 1 122 ? -3.980 19.385 3.200 1.00 79.00 122 VAL A C 1
ATOM 962 O O . VAL A 1 122 ? -5.092 19.503 3.719 1.00 79.00 122 VAL A O 1
ATOM 965 N N . ASN A 1 123 ? -3.060 20.349 3.282 1.00 76.62 123 ASN A N 1
ATOM 966 C CA . ASN A 1 123 ? -3.267 21.574 4.056 1.00 76.62 123 ASN A CA 1
ATOM 967 C C . ASN A 1 123 ? -4.384 22.464 3.495 1.00 76.62 123 ASN A C 1
ATOM 969 O O . ASN A 1 123 ? -5.094 23.096 4.272 1.00 76.62 123 ASN A O 1
ATOM 973 N N . ARG A 1 124 ? -4.578 22.485 2.170 1.00 77.12 124 ARG A N 1
ATOM 974 C CA . ARG A 1 124 ? -5.622 23.282 1.499 1.00 77.12 124 ARG A CA 1
ATOM 975 C C . ARG A 1 124 ? -7.032 22.688 1.585 1.00 77.12 124 ARG A C 1
ATOM 977 O O . ARG A 1 124 ? -7.976 23.347 1.163 1.00 77.12 124 ARG A O 1
ATOM 984 N N . LYS A 1 125 ? -7.192 21.451 2.061 1.00 77.38 125 LYS A N 1
ATOM 985 C CA . LYS A 1 125 ? -8.509 20.821 2.191 1.00 77.38 125 LYS A CA 1
ATOM 986 C C . LYS A 1 125 ? -9.094 21.047 3.581 1.00 77.38 125 LYS A C 1
ATOM 988 O O . LYS A 1 125 ? -8.491 20.664 4.583 1.00 77.38 125 LYS A O 1
ATOM 993 N N . ASP A 1 126 ? -10.309 21.584 3.615 1.00 71.69 126 ASP A N 1
ATOM 994 C CA . ASP A 1 126 ? -11.106 21.710 4.843 1.00 71.69 126 ASP A CA 1
ATOM 995 C C . ASP A 1 126 ? -11.792 20.391 5.238 1.00 71.69 126 ASP A C 1
ATOM 997 O O . ASP A 1 126 ? -12.224 20.227 6.374 1.00 71.69 126 ASP A O 1
ATOM 1001 N N . SER A 1 127 ? -11.869 19.430 4.312 1.00 80.12 127 SER A N 1
ATOM 1002 C CA . SER A 1 127 ? -12.411 18.094 4.566 1.00 80.12 127 SER A CA 1
ATOM 1003 C C . SER A 1 127 ? -11.469 17.227 5.398 1.00 80.12 127 SER A C 1
ATOM 1005 O O . SER A 1 127 ? -10.245 17.396 5.390 1.00 80.12 127 SER A O 1
ATOM 1007 N N . ASN A 1 128 ? -12.062 16.257 6.092 1.00 85.25 128 ASN A N 1
ATOM 1008 C CA . ASN A 1 128 ? -11.318 15.233 6.801 1.00 85.25 128 ASN A CA 1
ATOM 1009 C C . ASN A 1 128 ? -10.684 14.274 5.788 1.00 85.25 128 ASN A C 1
ATOM 1011 O O . ASN A 1 128 ? -11.359 13.442 5.199 1.00 85.25 128 ASN A O 1
ATOM 1015 N N . VAL A 1 129 ? -9.393 14.446 5.524 1.00 86.69 129 VAL A N 1
ATOM 1016 C CA . VAL A 1 129 ? -8.663 13.665 4.519 1.00 86.69 129 VAL A CA 1
ATOM 1017 C C . VAL A 1 129 ? -7.601 12.796 5.156 1.00 86.69 129 VAL A C 1
ATOM 1019 O O . VAL A 1 129 ? -7.125 13.089 6.250 1.00 86.69 129 VAL A O 1
ATOM 1022 N N . ILE A 1 130 ? -7.182 11.757 4.437 1.00 88.56 130 ILE A N 1
ATOM 1023 C CA . ILE A 1 130 ? -6.033 10.940 4.824 1.00 88.56 130 ILE A CA 1
ATOM 1024 C C . ILE A 1 130 ? -4.776 11.821 4.871 1.00 88.56 130 ILE A C 1
ATOM 1026 O O . ILE A 1 130 ? -4.442 12.490 3.891 1.00 88.56 130 ILE A O 1
ATOM 1030 N N . ILE A 1 131 ? -4.075 11.799 6.005 1.00 90.50 131 ILE A N 1
ATOM 1031 C CA . ILE A 1 131 ? -2.827 12.541 6.243 1.00 90.50 131 ILE A CA 1
ATOM 1032 C C . ILE A 1 131 ? -1.604 11.633 6.364 1.00 90.50 131 ILE A C 1
ATOM 1034 O O . ILE A 1 131 ? -0.475 12.089 6.199 1.00 90.50 131 ILE A O 1
ATOM 1038 N N . SER A 1 132 ? -1.804 10.348 6.634 1.00 92.06 132 SER A N 1
ATOM 1039 C CA . SER A 1 132 ? -0.737 9.354 6.611 1.00 92.06 132 SER A CA 1
ATOM 1040 C C . SER A 1 132 ? -1.301 7.961 6.404 1.00 92.06 132 SER A C 1
ATOM 1042 O O . SER A 1 132 ? -2.475 7.706 6.679 1.00 92.06 132 SER A O 1
ATOM 1044 N N . TYR A 1 133 ? -0.473 7.056 5.892 1.00 93.31 133 TYR A N 1
ATOM 1045 C CA . TYR A 1 133 ? -0.852 5.662 5.728 1.00 93.31 133 TYR A CA 1
ATOM 1046 C C . TYR A 1 133 ? 0.343 4.714 5.690 1.00 93.31 133 TYR A C 1
ATOM 1048 O O . TYR A 1 133 ? 1.477 5.101 5.409 1.00 93.31 133 TYR A O 1
ATOM 1056 N N . SER A 1 134 ? 0.063 3.449 5.985 1.00 94.75 134 SER A N 1
ATOM 1057 C CA . SER A 1 134 ? 1.020 2.350 6.039 1.00 94.75 134 SER A CA 1
ATOM 1058 C C . SER A 1 134 ? 0.633 1.271 5.039 1.00 94.75 134 SER A C 1
ATOM 1060 O O . SER A 1 134 ? -0.498 0.774 5.063 1.00 94.75 134 SER A O 1
ATOM 1062 N N . TRP A 1 135 ? 1.583 0.877 4.196 1.00 94.88 135 TRP A N 1
ATOM 1063 C CA . TRP A 1 135 ? 1.414 -0.182 3.207 1.00 94.88 135 TRP A CA 1
ATOM 1064 C C . TRP A 1 135 ? 2.351 -1.351 3.501 1.00 94.88 135 TRP A C 1
ATOM 1066 O O . TRP A 1 135 ? 3.563 -1.170 3.605 1.00 94.88 135 TRP A O 1
ATOM 1076 N N . SER A 1 136 ? 1.793 -2.549 3.617 1.00 95.06 136 SER A N 1
ATOM 1077 C CA . SER A 1 136 ? 2.523 -3.809 3.728 1.00 95.06 136 SER A CA 1
ATOM 1078 C C . SER A 1 136 ? 2.694 -4.432 2.350 1.00 95.06 136 SER A C 1
ATOM 1080 O O . SER A 1 136 ? 1.735 -4.500 1.579 1.00 95.06 136 SER A O 1
ATOM 1082 N N . LYS A 1 137 ? 3.879 -4.974 2.063 1.00 93.94 137 LYS A N 1
ATOM 1083 C CA . LYS A 1 137 ? 4.086 -5.792 0.860 1.00 93.94 137 LYS A CA 1
ATOM 1084 C C . LYS A 1 137 ? 3.129 -6.989 0.821 1.00 93.94 137 LYS A C 1
ATOM 1086 O O . LYS A 1 137 ? 2.626 -7.341 -0.243 1.00 93.94 137 LYS A O 1
ATOM 1091 N N . LYS A 1 138 ? 2.875 -7.623 1.969 1.00 92.06 138 LYS A N 1
ATOM 1092 C CA . LYS A 1 138 ? 2.004 -8.802 2.076 1.00 92.06 138 LYS A CA 1
ATOM 1093 C C . LYS A 1 138 ? 0.517 -8.464 2.197 1.00 92.06 138 LYS A C 1
ATOM 1095 O O . LYS A 1 138 ? -0.313 -9.233 1.717 1.00 92.06 138 LYS A O 1
ATOM 1100 N N . TYR A 1 139 ? 0.165 -7.371 2.869 1.00 92.25 139 TYR A N 1
ATOM 1101 C CA . TYR A 1 139 ? -1.228 -7.090 3.256 1.00 92.25 139 TYR A CA 1
ATOM 1102 C C . TYR A 1 139 ? -1.842 -5.846 2.601 1.00 92.25 139 TYR A C 1
ATOM 1104 O O . TYR A 1 139 ? -3.004 -5.547 2.873 1.00 92.25 139 TYR A O 1
ATOM 1112 N N . GLY A 1 140 ? -1.108 -5.131 1.746 1.00 93.25 140 GLY A N 1
ATOM 1113 C CA . GLY A 1 140 ? -1.603 -3.908 1.118 1.00 93.25 140 GLY A CA 1
ATOM 1114 C C . GLY A 1 140 ? -1.760 -2.769 2.126 1.00 93.25 140 GLY A C 1
ATOM 1115 O O . GLY A 1 140 ? -0.925 -2.602 3.016 1.00 93.25 140 GLY A O 1
ATOM 1116 N N . LEU A 1 141 ? -2.834 -1.983 2.017 1.00 94.00 141 LEU A N 1
ATOM 1117 C CA . LEU A 1 141 ? -3.119 -0.906 2.967 1.00 94.00 141 LEU A CA 1
ATOM 1118 C C . LEU A 1 141 ? -3.506 -1.487 4.336 1.00 94.00 141 LEU A C 1
ATOM 1120 O O . LEU A 1 141 ? -4.551 -2.127 4.481 1.00 94.00 141 LEU A O 1
ATOM 1124 N N . VAL A 1 142 ? -2.676 -1.238 5.352 1.00 95.31 142 VAL A N 1
ATOM 1125 C CA . VAL A 1 142 ? -2.879 -1.802 6.699 1.00 95.31 142 VAL A CA 1
ATOM 1126 C C . VAL A 1 142 ? -3.304 -0.779 7.741 1.00 95.31 142 VAL A C 1
ATOM 1128 O O . VAL A 1 142 ? -3.903 -1.151 8.748 1.00 95.31 142 VAL A O 1
ATOM 1131 N N . GLN A 1 143 ? -3.010 0.500 7.524 1.00 94.94 143 GLN A N 1
ATOM 1132 C CA . GLN A 1 143 ? -3.436 1.571 8.416 1.00 94.94 143 GLN A CA 1
ATOM 1133 C C . GLN A 1 143 ? -3.449 2.903 7.674 1.00 94.94 143 GLN A C 1
ATOM 1135 O O . GLN A 1 143 ? -2.572 3.141 6.844 1.00 94.94 143 GLN A O 1
ATOM 1140 N N . TYR A 1 144 ? -4.385 3.784 8.003 1.00 94.19 144 TYR A N 1
ATOM 1141 C CA . TYR A 1 144 ? -4.308 5.195 7.641 1.00 94.19 144 TYR A CA 1
ATOM 1142 C C . TYR A 1 144 ? -4.888 6.077 8.745 1.00 94.19 144 TYR A C 1
ATOM 1144 O O . TYR A 1 144 ? -5.679 5.621 9.574 1.00 94.19 144 TYR A O 1
ATOM 1152 N N . THR A 1 145 ? -4.482 7.342 8.738 1.00 93.69 145 THR A N 1
ATOM 1153 C CA . THR A 1 145 ? -4.913 8.353 9.704 1.00 93.69 145 THR A CA 1
ATOM 1154 C C . THR A 1 145 ? -5.553 9.514 8.966 1.00 93.69 145 THR A C 1
ATOM 1156 O O . THR A 1 145 ? -5.009 9.991 7.965 1.00 93.69 145 THR A O 1
ATOM 1159 N N . LEU A 1 146 ? -6.703 9.960 9.459 1.00 91.81 146 LEU A N 1
ATOM 1160 C CA . LEU A 1 146 ? -7.414 11.135 8.972 1.00 91.81 146 LEU A CA 1
ATOM 1161 C C . LEU A 1 146 ? -6.936 12.413 9.675 1.00 91.81 146 LEU A C 1
ATOM 1163 O O . LEU A 1 146 ? -6.280 12.368 10.717 1.00 91.81 146 LEU A O 1
ATOM 1167 N N . LYS A 1 147 ? -7.248 13.569 9.087 1.00 90.50 147 LYS A N 1
ATOM 1168 C CA . LYS A 1 147 ? -6.834 14.895 9.573 1.00 90.50 147 LYS A CA 1
ATOM 1169 C C . LYS A 1 147 ? -7.352 15.208 10.980 1.00 90.50 147 LYS A C 1
ATOM 1171 O O . LYS A 1 147 ? -6.671 15.908 11.724 1.00 90.50 147 LYS A O 1
ATOM 1176 N N . ASP A 1 148 ? -8.513 14.677 11.349 1.00 91.31 148 ASP A N 1
ATOM 1177 C CA . ASP A 1 148 ? -9.084 14.775 12.698 1.00 91.31 148 ASP A CA 1
ATOM 1178 C C . ASP A 1 148 ? -8.415 13.853 13.739 1.00 91.31 148 ASP A C 1
ATOM 1180 O O . ASP A 1 148 ? -8.729 13.935 14.925 1.00 91.31 148 ASP A O 1
ATOM 1184 N N . GLY A 1 149 ? -7.476 13.002 13.315 1.00 92.69 149 GLY A N 1
ATOM 1185 C CA . GLY A 1 149 ? -6.765 12.052 14.168 1.00 92.69 149 GLY A CA 1
ATOM 1186 C C . GLY A 1 149 ? -7.393 10.659 14.229 1.00 92.69 149 GLY A C 1
ATOM 1187 O O . GLY A 1 149 ? -6.806 9.773 14.852 1.00 92.69 149 GLY A O 1
ATOM 1188 N N . THR A 1 150 ? -8.529 10.426 13.567 1.00 94.62 150 THR A N 1
ATOM 1189 C CA . THR A 1 150 ? -9.145 9.096 13.480 1.00 94.62 150 THR A CA 1
ATOM 1190 C C . THR A 1 150 ? -8.206 8.136 12.757 1.00 94.62 150 THR A C 1
ATOM 1192 O O . THR A 1 150 ? -7.734 8.425 11.654 1.00 94.62 150 THR A O 1
ATOM 1195 N N . VAL A 1 151 ? -7.938 6.972 13.358 1.00 94.81 151 VAL A N 1
ATOM 1196 C CA . VAL A 1 151 ? -7.051 5.958 12.772 1.00 94.81 151 VAL A CA 1
ATOM 1197 C C . VAL A 1 151 ? -7.857 4.733 12.397 1.00 94.81 151 VAL A C 1
ATOM 1199 O O . VAL A 1 151 ? -8.477 4.102 13.249 1.00 94.81 151 VAL A O 1
ATOM 1202 N N . PHE A 1 152 ? -7.761 4.334 11.137 1.00 95.12 152 PHE A N 1
ATOM 1203 C CA . PHE A 1 152 ? -8.314 3.085 10.642 1.00 95.12 152 PHE A CA 1
ATOM 1204 C C . PHE A 1 152 ? -7.202 2.062 10.521 1.00 95.12 152 PHE A C 1
ATOM 1206 O O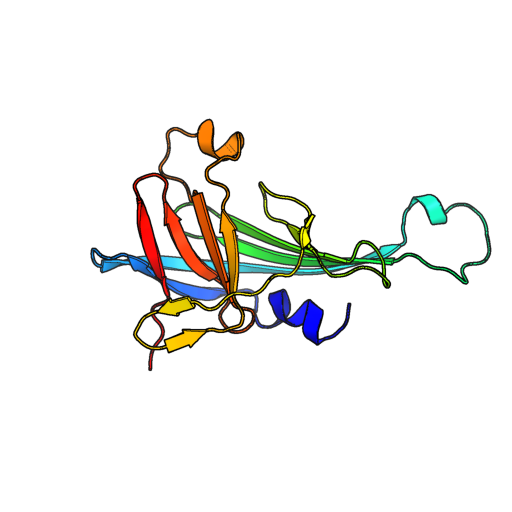 . PHE A 1 152 ? -6.180 2.314 9.886 1.00 95.12 152 PHE A O 1
ATOM 1213 N N . SER A 1 153 ? -7.392 0.901 11.137 1.00 95.88 153 SER A N 1
ATOM 1214 C CA . SER A 1 153 ? -6.416 -0.187 11.132 1.00 95.88 153 SER A CA 1
ATOM 1215 C C . SER A 1 153 ? -7.028 -1.450 10.560 1.00 95.88 153 SER A C 1
ATOM 1217 O O . SER A 1 153 ? -8.219 -1.711 10.721 1.00 95.88 153 SER A O 1
ATOM 1219 N N . ARG A 1 154 ? -6.202 -2.256 9.902 1.00 93.62 154 ARG A N 1
ATOM 1220 C CA . ARG A 1 154 ? -6.617 -3.513 9.297 1.00 93.62 154 ARG A CA 1
ATOM 1221 C C . ARG A 1 154 ? -7.299 -4.431 10.308 1.00 93.62 154 ARG A C 1
ATOM 1223 O O . ARG A 1 154 ? -6.720 -4.744 11.350 1.00 93.62 154 ARG A O 1
ATOM 1230 N N . ALA A 1 155 ? -8.482 -4.925 9.957 1.00 88.50 155 ALA A N 1
ATOM 1231 C CA . ALA A 1 155 ? -9.099 -6.045 10.655 1.00 88.50 155 ALA A CA 1
ATOM 1232 C C . ALA A 1 155 ? -8.408 -7.341 10.200 1.00 88.50 155 ALA A C 1
ATOM 1234 O O . ALA A 1 155 ? -8.874 -8.029 9.297 1.00 88.50 155 ALA A O 1
ATOM 1235 N N . LEU A 1 156 ? -7.224 -7.615 10.752 1.00 78.69 156 LEU A N 1
ATOM 1236 C CA . LEU A 1 156 ? -6.516 -8.870 10.509 1.00 78.69 156 LEU A CA 1
ATOM 1237 C C . LEU A 1 156 ? -7.133 -9.956 11.394 1.00 78.69 156 LEU A C 1
ATOM 1239 O O . LEU A 1 156 ? -7.086 -9.855 12.621 1.00 78.69 156 LEU A O 1
ATOM 1243 N N . GLU A 1 157 ? -7.713 -10.978 10.773 1.00 62.00 157 GLU A N 1
ATOM 1244 C CA . GLU A 1 157 ? -8.092 -12.203 11.475 1.00 62.00 157 GLU A CA 1
ATOM 1245 C C . GLU A 1 157 ? -6.819 -12.965 11.889 1.00 62.00 157 GLU A C 1
ATOM 1247 O O . GLU A 1 157 ? -5.800 -12.909 11.193 1.00 62.00 157 GLU A O 1
ATOM 1252 N N . LYS A 1 158 ? -6.851 -13.589 13.071 1.00 54.12 158 LYS A N 1
ATOM 1253 C CA . LYS A 1 158 ? -5.731 -14.361 13.631 1.00 54.12 158 LYS A CA 1
ATOM 1254 C C . LYS A 1 158 ? -5.692 -15.779 13.090 1.00 54.12 158 LYS A C 1
ATOM 1256 O O . LYS A 1 158 ? -6.786 -16.361 12.942 1.00 54.12 158 LYS A O 1
#

Organism: NCBI:txid1776379

Solvent-accessible surface area (backbone atoms only — not comparable to full-atom values): 9035 Å² total; per-residue (Å²): 125,54,72,82,64,46,33,62,43,64,66,56,53,66,72,41,75,43,56,25,33,30,88,89,64,54,74,45,54,34,34,31,70,41,73,52,78,49,79,41,72,48,75,84,69,71,73,84,72,88,80,87,78,76,54,37,32,29,38,35,28,34,34,34,38,37,86,77,54,64,52,42,49,33,41,38,25,74,26,83,91,46,74,52,19,35,31,43,91,83,46,76,69,44,64,80,66,67,41,70,50,74,53,93,86,46,76,42,72,50,24,43,75,46,82,43,61,84,33,68,74,54,65,73,46,92,64,75,34,76,26,31,38,32,35,24,39,84,68,39,77,42,35,38,28,32,67,85,65,56,44,33,34,44,70,70,84,132

Mean predicted aligned error: 6.8 Å